Protein AF-A0A383EB12-F1 (afdb_monomer_lite)

Secondary structure (DSSP, 8-state):
-----SS---TT-TT-------SS-HHHHHHHHHHTT--SEEEE--SSS-HHHHHHHHHHSTTTEEEESS--TTT-

Foldseek 3Di:
DADDDDDDDDPVCPPDDRPDDDPDALLVVLLVCVVVVQADAEDEDDDPDCVVSRVNSCVSNPRRYYYHYPDDPVRD

InterPro domains:
  IPR013785 Aldolase-type TIM barrel [G3DSA:3.20.20.70] (1-76)
  IPR044524 Histidine biosynthesis, HisA-like [PTHR43090] (1-76)

Radius of gyration: 13.06 Å; chains: 1; bounding box: 31×26×32 Å

pLDDT: mean 87.38, std 10.67, range [61.75, 98.31]

Sequence (76 aa):
VKQIVGGSLTDDGERLQTNFTSDKPAVWYAELYRKDNLHGGHIIQLGLNNDSAAREALATFPGGLQLGGGVSLNNA

Structure (mmCIF, N/CA/C/O backbone):
data_AF-A0A383EB12-F1
#
_entry.id   AF-A0A383EB12-F1
#
loop_
_atom_site.group_PDB
_atom_site.id
_atom_site.type_symbol
_atom_site.label_atom_id
_atom_site.label_alt_id
_atom_site.label_comp_id
_atom_site.label_asym_id
_atom_site.label_entity_id
_atom_site.label_seq_id
_atom_site.pdbx_PDB_ins_code
_atom_site.Cartn_x
_atom_site.Cartn_y
_atom_site.Cartn_z
_atom_site.occupancy
_atom_site.B_iso_or_equiv
_atom_site.auth_seq_id
_atom_site.auth_comp_id
_atom_site.auth_asym_id
_atom_site.auth_atom_id
_atom_site.pdbx_PDB_model_num
ATOM 1 N N . VAL A 1 1 ? 8.042 -1.330 2.473 1.00 66.62 1 VAL A N 1
ATOM 2 C CA . VAL A 1 1 ? 7.110 -0.517 1.630 1.00 66.62 1 VAL A CA 1
ATOM 3 C C . VAL A 1 1 ? 7.850 0.692 1.063 1.00 66.62 1 VAL A C 1
ATOM 5 O O . VAL A 1 1 ? 8.757 1.172 1.737 1.00 66.62 1 VAL A O 1
ATOM 8 N N . LYS A 1 2 ? 7.497 1.168 -0.143 1.00 70.44 2 LYS A N 1
ATOM 9 C CA . LYS A 1 2 ? 8.004 2.429 -0.719 1.00 70.44 2 LYS A CA 1
ATOM 1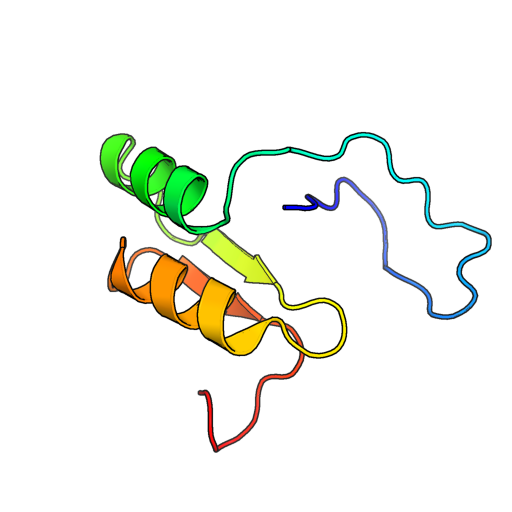0 C C . LYS A 1 2 ? 6.877 3.464 -0.771 1.00 70.44 2 LYS A C 1
ATOM 12 O O . LYS A 1 2 ? 5.760 3.115 -1.137 1.00 70.44 2 LYS A O 1
ATOM 17 N N . GLN A 1 3 ? 7.179 4.712 -0.425 1.00 68.75 3 GLN A N 1
ATOM 18 C CA . GLN A 1 3 ? 6.275 5.850 -0.594 1.00 68.75 3 GLN A CA 1
ATOM 19 C C . GLN A 1 3 ? 6.860 6.780 -1.657 1.00 68.75 3 GLN A C 1
ATOM 21 O O . GLN A 1 3 ? 8.047 7.098 -1.615 1.00 68.75 3 GLN A O 1
ATOM 26 N N . ILE A 1 4 ? 6.028 7.211 -2.603 1.00 70.56 4 ILE A N 1
ATOM 27 C CA . ILE A 1 4 ? 6.404 8.202 -3.615 1.00 70.56 4 ILE A CA 1
ATOM 28 C C . ILE A 1 4 ? 6.047 9.586 -3.066 1.00 70.56 4 ILE A C 1
ATOM 30 O O . ILE A 1 4 ? 4.929 9.795 -2.596 1.00 70.56 4 ILE A O 1
ATOM 34 N N . VAL A 1 5 ? 6.993 10.527 -3.110 1.00 67.88 5 VAL A N 1
ATOM 35 C CA . VAL A 1 5 ? 6.788 11.918 -2.681 1.00 67.88 5 VAL A CA 1
ATOM 36 C C . VAL A 1 5 ? 7.244 12.841 -3.805 1.00 67.88 5 VAL A C 1
ATOM 38 O O . VAL A 1 5 ? 8.442 13.009 -4.009 1.00 67.88 5 VAL A O 1
ATOM 41 N N . GLY A 1 6 ? 6.279 13.433 -4.514 1.00 61.75 6 GLY A N 1
ATOM 42 C CA . GLY A 1 6 ? 6.522 14.326 -5.651 1.00 61.75 6 GLY A CA 1
ATOM 43 C C . GLY A 1 6 ? 6.993 13.603 -6.923 1.00 61.75 6 GLY A C 1
ATOM 44 O 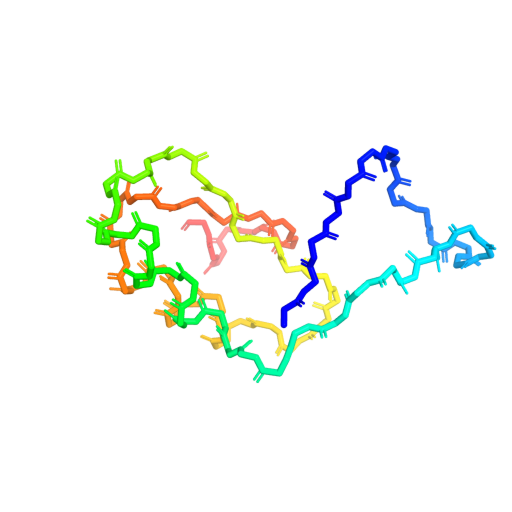O . GLY A 1 6 ? 7.815 12.695 -6.873 1.00 61.75 6 GLY A O 1
ATOM 45 N N . GLY A 1 7 ? 6.479 14.028 -8.081 1.00 67.38 7 GLY A N 1
ATOM 46 C CA . GLY A 1 7 ? 6.912 13.547 -9.400 1.00 67.38 7 GLY A CA 1
ATOM 47 C C . GLY A 1 7 ? 6.065 12.423 -10.010 1.00 67.38 7 GLY A C 1
ATOM 48 O O . GLY A 1 7 ? 5.098 11.944 -9.424 1.00 67.38 7 GLY A O 1
ATOM 49 N N . SER A 1 8 ? 6.423 12.039 -11.237 1.00 70.06 8 SER A N 1
ATOM 50 C CA . SER A 1 8 ? 5.880 10.882 -11.962 1.00 70.06 8 SER A CA 1
ATOM 51 C C . SER A 1 8 ? 6.942 9.789 -12.024 1.00 70.06 8 SER A C 1
ATOM 53 O O . SER A 1 8 ? 8.122 10.093 -12.189 1.00 70.06 8 SER A O 1
ATOM 55 N N . LEU A 1 9 ? 6.530 8.530 -11.888 1.00 69.94 9 LEU A N 1
ATOM 56 C CA . LEU A 1 9 ? 7.426 7.392 -12.065 1.00 69.94 9 LEU A CA 1
ATOM 57 C C . LEU A 1 9 ? 7.676 7.186 -13.566 1.00 69.94 9 LEU A C 1
ATOM 59 O O . LEU A 1 9 ? 6.720 7.138 -14.337 1.00 69.94 9 LEU A O 1
ATOM 63 N N . THR A 1 10 ? 8.940 7.089 -13.971 1.00 71.12 10 THR A N 1
ATOM 64 C CA . THR A 1 10 ? 9.352 6.782 -15.347 1.00 71.12 10 THR A CA 1
ATOM 65 C C . THR A 1 10 ? 10.082 5.440 -15.388 1.00 71.12 10 THR A C 1
ATOM 67 O O . THR A 1 10 ? 10.769 5.072 -14.432 1.00 71.12 10 THR A O 1
ATOM 70 N N . ASP A 1 11 ? 9.922 4.699 -16.487 1.00 70.25 11 ASP A N 1
ATOM 71 C CA . ASP A 1 11 ? 10.444 3.328 -16.631 1.00 70.25 11 ASP A CA 1
ATOM 72 C C . ASP A 1 11 ? 11.954 3.264 -16.925 1.00 70.25 11 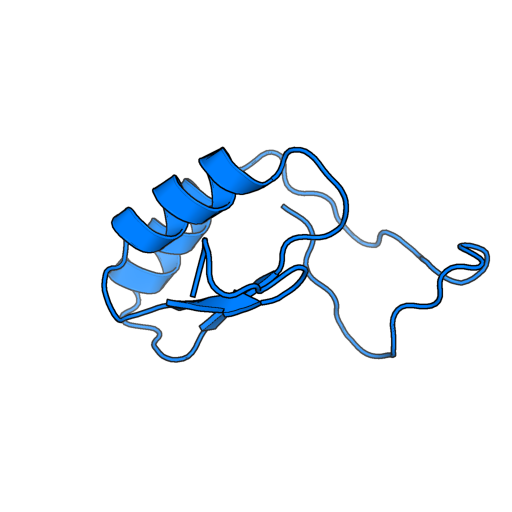ASP A C 1
ATOM 74 O O . ASP A 1 11 ? 12.557 2.195 -16.864 1.00 70.25 11 ASP A O 1
ATOM 78 N N . ASP A 1 12 ? 12.586 4.399 -17.227 1.00 74.69 12 ASP A N 1
ATOM 79 C CA . ASP A 1 12 ? 14.019 4.514 -17.519 1.00 74.69 12 ASP A CA 1
ATOM 80 C C . ASP A 1 12 ? 14.907 4.433 -16.266 1.00 74.69 12 ASP A C 1
ATOM 82 O O . ASP A 1 12 ? 16.117 4.249 -16.380 1.00 74.69 12 ASP A O 1
ATOM 86 N N . GLY A 1 13 ? 14.330 4.540 -15.064 1.00 64.81 13 GLY A N 1
ATOM 87 C CA . GLY A 1 13 ? 15.008 4.300 -13.785 1.00 64.81 13 GLY A CA 1
ATOM 88 C C . GLY A 1 13 ? 16.071 5.335 -13.389 1.00 64.81 13 GLY A C 1
ATOM 89 O O . GLY A 1 13 ? 16.357 5.469 -12.200 1.00 64.81 13 GLY A O 1
ATOM 90 N N . GLU A 1 14 ? 16.602 6.122 -14.330 1.00 67.44 14 GLU A N 1
ATOM 91 C CA . GLU A 1 14 ? 17.703 7.071 -14.103 1.00 67.44 14 GLU A CA 1
ATOM 92 C C . GLU A 1 14 ? 17.348 8.212 -13.138 1.00 67.44 14 GLU A C 1
ATOM 94 O O . GLU A 1 14 ? 18.231 8.817 -12.532 1.00 67.44 14 GLU A O 1
ATOM 99 N N . ARG A 1 15 ? 16.053 8.497 -12.952 1.00 71.31 15 ARG A N 1
ATOM 100 C CA . ARG A 1 15 ? 15.558 9.536 -12.030 1.00 71.31 15 ARG A CA 1
ATOM 101 C C . ARG A 1 15 ? 14.943 8.990 -10.742 1.00 71.31 15 ARG A C 1
ATOM 103 O O . ARG A 1 15 ? 14.581 9.780 -9.868 1.00 71.31 15 ARG A O 1
ATOM 110 N N . LEU A 1 16 ? 14.799 7.670 -10.600 1.00 74.94 16 LEU A N 1
ATOM 111 C CA . LEU A 1 16 ? 14.166 7.088 -9.419 1.00 74.94 16 LEU A CA 1
ATOM 112 C C . LEU A 1 16 ? 15.134 7.095 -8.235 1.00 74.94 16 LEU A C 1
ATOM 114 O O . LEU A 1 16 ? 15.919 6.171 -8.031 1.00 74.94 16 LEU A O 1
ATOM 118 N N . GLN A 1 17 ? 15.014 8.112 -7.390 1.00 76.50 17 GLN A N 1
ATOM 119 C CA . GLN A 1 17 ? 15.724 8.150 -6.121 1.00 76.50 17 GLN A CA 1
ATOM 120 C C . GLN A 1 17 ? 14.886 7.490 -5.020 1.00 76.50 17 GLN A C 1
ATOM 122 O O . GLN A 1 17 ? 13.817 7.972 -4.643 1.00 76.50 17 GLN A O 1
ATOM 127 N N . THR A 1 18 ? 15.386 6.387 -4.458 1.00 79.12 18 THR A N 1
ATOM 128 C CA . THR A 1 18 ? 14.799 5.812 -3.240 1.00 79.12 18 THR A CA 1
ATOM 129 C C . THR A 1 18 ? 15.302 6.602 -2.037 1.00 79.12 18 THR A C 1
ATOM 131 O O . THR A 1 18 ? 16.404 6.370 -1.555 1.00 79.12 18 THR A O 1
ATOM 134 N N . ASN A 1 19 ? 14.492 7.545 -1.556 1.00 82.50 19 ASN A N 1
ATOM 135 C CA . ASN A 1 19 ? 14.847 8.371 -0.396 1.00 82.50 19 ASN A CA 1
ATOM 136 C C . ASN A 1 19 ? 14.813 7.589 0.920 1.00 82.50 19 ASN A C 1
ATOM 138 O O . ASN A 1 19 ? 15.622 7.821 1.811 1.00 82.50 19 ASN A O 1
ATOM 142 N N . PHE A 1 20 ? 13.864 6.663 1.045 1.00 83.38 20 PHE A N 1
ATOM 143 C CA . PHE A 1 20 ? 13.703 5.840 2.232 1.00 83.38 20 PHE A CA 1
ATOM 144 C C . PHE A 1 20 ? 13.069 4.502 1.862 1.00 83.38 20 PHE A C 1
ATOM 146 O O . PHE A 1 20 ? 12.170 4.436 1.021 1.00 83.38 20 PHE A O 1
ATOM 153 N N . THR A 1 21 ? 13.527 3.442 2.522 1.00 86.00 21 THR A N 1
ATOM 154 C CA . THR A 1 21 ? 12.892 2.125 2.482 1.00 86.00 21 THR A CA 1
ATOM 155 C C . THR A 1 21 ? 12.556 1.722 3.903 1.00 86.00 21 THR A C 1
ATOM 157 O O . THR A 1 21 ? 13.397 1.816 4.790 1.00 86.00 21 THR A O 1
ATOM 160 N N . SER A 1 22 ? 11.319 1.277 4.108 1.00 87.81 22 SER A N 1
ATOM 161 C CA . SER A 1 22 ? 10.893 0.735 5.391 1.00 87.81 22 SER A CA 1
ATOM 162 C C . SER A 1 22 ? 10.984 -0.781 5.420 1.00 87.81 22 SER A C 1
ATOM 164 O O . SER A 1 22 ? 10.449 -1.440 4.518 1.00 87.81 22 SER A O 1
ATOM 166 N N . ASP A 1 23 ? 11.522 -1.297 6.523 1.00 92.19 23 ASP A N 1
ATOM 167 C CA . ASP A 1 23 ? 11.512 -2.717 6.886 1.00 92.19 23 ASP A CA 1
ATOM 168 C C . ASP A 1 23 ? 10.138 -3.192 7.394 1.00 92.19 23 ASP A C 1
ATOM 170 O O . ASP A 1 23 ? 9.920 -4.383 7.613 1.00 92.19 23 ASP A O 1
ATOM 174 N N . LYS A 1 24 ? 9.180 -2.278 7.608 1.00 94.88 24 LYS A N 1
ATOM 175 C CA . LYS A 1 24 ? 7.818 -2.643 8.013 1.00 94.88 24 LYS A CA 1
ATOM 176 C C . LYS A 1 24 ? 7.014 -3.176 6.814 1.00 94.88 24 LYS A C 1
ATOM 178 O O . LYS A 1 24 ? 7.079 -2.597 5.719 1.00 94.88 24 LYS A O 1
ATOM 183 N N . PRO A 1 25 ? 6.215 -4.244 7.011 1.00 94.31 25 PRO A N 1
ATOM 184 C CA . PRO A 1 25 ? 5.341 -4.779 5.971 1.00 94.31 25 PRO A CA 1
ATOM 185 C C . PRO A 1 25 ? 4.155 -3.842 5.697 1.00 94.31 25 PRO A C 1
ATOM 187 O O . PRO A 1 25 ? 3.809 -3.005 6.530 1.00 94.31 25 PRO A O 1
ATOM 190 N N . ALA A 1 26 ? 3.490 -4.008 4.548 1.00 94.81 26 ALA A N 1
ATOM 191 C CA . ALA A 1 26 ? 2.325 -3.198 4.165 1.00 94.81 26 ALA A CA 1
ATOM 192 C C . ALA A 1 26 ? 1.181 -3.266 5.191 1.00 94.81 26 ALA A C 1
ATOM 194 O O . ALA A 1 26 ? 0.597 -2.240 5.532 1.00 94.81 26 ALA A O 1
ATOM 195 N N . VAL A 1 27 ? 0.942 -4.450 5.760 1.00 96.81 27 VAL A N 1
ATOM 196 C CA . VAL A 1 27 ? -0.041 -4.684 6.830 1.00 96.81 27 VAL A CA 1
ATOM 197 C C . VAL A 1 27 ? 0.189 -3.784 8.045 1.00 96.81 27 VAL A C 1
ATOM 199 O O . VAL A 1 27 ? -0.765 -3.278 8.628 1.00 96.81 27 VAL A O 1
ATOM 202 N N . TRP A 1 28 ? 1.449 -3.530 8.412 1.00 97.56 28 TRP A N 1
ATOM 203 C CA . TRP A 1 28 ? 1.763 -2.676 9.559 1.00 97.56 28 TRP A CA 1
ATOM 204 C C . TRP A 1 28 ? 1.261 -1.242 9.344 1.00 97.56 28 TRP A C 1
ATOM 206 O O . TRP A 1 28 ? 0.712 -0.635 10.260 1.00 97.56 28 TRP A O 1
ATOM 216 N N . TYR A 1 29 ? 1.405 -0.724 8.121 1.00 96.31 29 TYR A N 1
ATOM 217 C CA . TYR A 1 29 ? 0.912 0.602 7.753 1.00 96.31 29 TYR A CA 1
ATOM 218 C C . TYR A 1 29 ? -0.608 0.647 7.646 1.00 96.31 29 TYR A C 1
ATOM 220 O O . TYR A 1 29 ? -1.211 1.596 8.131 1.00 96.31 29 TYR A O 1
ATOM 228 N N . 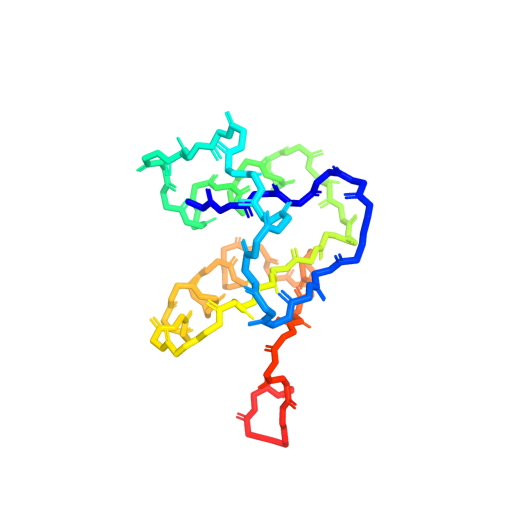ALA A 1 30 ? -1.233 -0.384 7.073 1.00 97.06 30 ALA A N 1
ATOM 229 C CA . ALA A 1 30 ? -2.690 -0.468 7.024 1.00 97.06 30 ALA A CA 1
ATOM 230 C C . ALA A 1 30 ? -3.304 -0.452 8.433 1.00 97.06 30 ALA A C 1
ATOM 232 O O . ALA A 1 30 ? -4.264 0.276 8.677 1.00 97.06 30 ALA A O 1
ATOM 233 N N . GLU A 1 31 ? -2.704 -1.176 9.382 1.00 98.06 31 GLU A N 1
ATOM 234 C CA . GLU A 1 31 ? -3.133 -1.165 10.782 1.00 98.06 31 GLU A CA 1
ATOM 235 C C . GLU A 1 31 ? -2.905 0.197 11.450 1.00 98.06 31 GLU A C 1
ATOM 237 O O . GLU A 1 31 ? -3.747 0.647 12.225 1.00 98.06 31 GLU A O 1
ATOM 242 N N . LEU A 1 32 ? -1.791 0.874 11.151 1.00 97.69 32 LEU A N 1
ATOM 243 C CA . LEU A 1 32 ? -1.536 2.229 11.643 1.00 97.69 32 LEU A CA 1
ATOM 244 C C . LEU A 1 32 ? -2.598 3.213 11.131 1.00 97.69 32 LEU A C 1
ATOM 246 O O . LEU A 1 32 ? -3.221 3.910 11.925 1.00 97.69 32 LEU A O 1
ATOM 250 N N . TYR A 1 33 ? -2.870 3.217 9.825 1.00 97.44 33 TYR A N 1
ATOM 251 C CA . TYR A 1 33 ? -3.878 4.097 9.228 1.00 97.44 33 TYR A CA 1
ATOM 252 C C . TYR A 1 33 ? -5.286 3.796 9.735 1.00 97.44 33 TYR A C 1
ATOM 254 O O . TYR A 1 33 ? -6.072 4.719 9.941 1.00 97.44 33 TYR A O 1
ATOM 262 N N . ARG A 1 34 ? -5.595 2.522 10.002 1.00 97.81 34 ARG A N 1
ATOM 263 C CA . ARG A 1 34 ? -6.847 2.114 10.646 1.00 97.81 34 ARG A CA 1
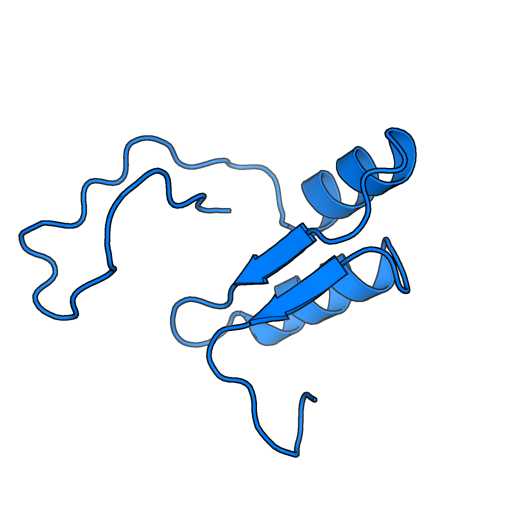ATOM 264 C C . ARG A 1 34 ? -6.978 2.677 12.053 1.00 97.81 34 ARG A C 1
ATOM 266 O O . ARG A 1 34 ? -8.032 3.212 12.386 1.00 97.81 34 ARG A O 1
ATOM 273 N N . LYS A 1 35 ? -5.926 2.566 12.870 1.00 98.31 35 LYS A N 1
ATOM 274 C CA . LYS A 1 35 ? -5.900 3.108 14.240 1.00 98.31 35 LYS A CA 1
ATOM 275 C C . LYS A 1 35 ? -6.117 4.616 14.259 1.00 98.31 35 LYS A C 1
ATOM 277 O O . LYS A 1 35 ? -6.858 5.100 15.108 1.00 98.31 35 LYS A O 1
ATOM 282 N N . ASP A 1 36 ? -5.540 5.315 13.290 1.00 98.19 36 ASP A N 1
ATOM 283 C CA . ASP A 1 36 ? -5.662 6.767 13.152 1.00 98.19 36 ASP A CA 1
ATOM 284 C C . ASP A 1 36 ? -6.926 7.192 12.372 1.00 98.19 36 ASP A C 1
ATOM 286 O O . ASP A 1 36 ? -7.167 8.382 12.177 1.00 98.19 36 ASP A O 1
ATOM 290 N N . ASN A 1 37 ? -7.755 6.231 11.937 1.00 97.31 37 ASN A N 1
ATOM 291 C CA . ASN A 1 37 ? -8.978 6.433 11.155 1.00 97.31 37 ASN A CA 1
ATOM 292 C C . ASN A 1 37 ? -8.764 7.278 9.879 1.00 97.31 37 ASN A C 1
ATOM 294 O O . ASN A 1 37 ? -9.573 8.144 9.538 1.00 97.31 37 ASN A O 1
ATOM 298 N N . LEU A 1 38 ? -7.662 7.026 9.170 1.00 97.19 38 LEU A N 1
ATOM 299 C CA . LEU A 1 38 ? -7.282 7.738 7.950 1.00 97.19 38 LEU A CA 1
ATOM 300 C C . LEU A 1 38 ? -7.818 7.017 6.708 1.00 97.19 38 LEU A C 1
ATOM 302 O O . LEU A 1 38 ? -7.248 6.026 6.252 1.00 97.19 38 LEU A O 1
ATOM 306 N N . HIS A 1 39 ? -8.915 7.532 6.155 1.00 96.31 39 HIS A N 1
ATOM 307 C CA . HIS A 1 39 ? -9.573 6.985 4.962 1.00 96.31 39 HIS A CA 1
ATOM 308 C C . HIS A 1 39 ? -9.044 7.598 3.664 1.00 96.31 39 HIS A C 1
ATOM 310 O O . HIS A 1 39 ? -8.501 8.702 3.652 1.00 96.31 39 HIS A O 1
ATOM 316 N N . GLY A 1 40 ? -9.261 6.898 2.548 1.00 92.88 40 GLY A N 1
ATOM 317 C CA . GLY A 1 40 ? -8.939 7.397 1.204 1.00 92.88 40 GLY A CA 1
ATOM 318 C C . GLY A 1 40 ? -7.476 7.203 0.795 1.00 92.88 40 GLY A C 1
ATOM 319 O O . GLY A 1 40 ? -7.032 7.768 -0.205 1.00 92.88 40 GLY A O 1
ATOM 320 N N . GLY A 1 41 ? -6.715 6.411 1.555 1.00 92.31 41 GLY A N 1
ATOM 321 C CA . GLY A 1 41 ? -5.360 6.008 1.186 1.00 92.31 41 GLY A CA 1
ATOM 322 C C . GLY A 1 41 ? -5.344 4.996 0.035 1.00 92.31 41 GLY A C 1
ATOM 323 O O . GLY A 1 41 ? -6.339 4.326 -0.234 1.00 92.31 41 GLY A O 1
ATOM 324 N N . HIS A 1 42 ? -4.192 4.859 -0.625 1.00 92.75 42 HIS A N 1
ATOM 325 C CA . HIS A 1 42 ? -4.009 3.938 -1.749 1.00 92.75 42 HIS A CA 1
ATOM 326 C C . HIS A 1 42 ? -2.802 3.025 -1.507 1.00 92.75 42 HIS A C 1
ATOM 328 O O . HIS A 1 42 ? -1.715 3.496 -1.169 1.00 92.75 42 HIS A O 1
ATOM 334 N N . ILE A 1 43 ? -2.981 1.724 -1.718 1.00 92.44 43 ILE A N 1
ATOM 335 C CA . ILE A 1 43 ? -1.908 0.734 -1.804 1.00 92.44 43 ILE A CA 1
ATOM 336 C C . ILE A 1 43 ? -1.516 0.627 -3.272 1.00 92.44 43 ILE A C 1
ATOM 338 O O . ILE A 1 43 ? -2.331 0.221 -4.094 1.00 92.44 43 ILE A O 1
ATOM 342 N N . ILE A 1 44 ? -0.274 0.988 -3.601 1.00 91.56 44 ILE A N 1
ATOM 343 C CA . ILE A 1 44 ? 0.220 0.970 -4.980 1.00 91.56 44 ILE A CA 1
ATOM 344 C C . ILE A 1 44 ? 1.176 -0.207 -5.190 1.00 91.56 44 ILE A C 1
ATOM 346 O O . ILE A 1 44 ? 2.253 -0.250 -4.592 1.00 91.56 44 ILE A O 1
ATOM 350 N N . GLN A 1 45 ? 0.798 -1.153 -6.051 1.00 90.44 45 GLN A N 1
ATOM 351 C CA . GLN A 1 45 ? 1.666 -2.249 -6.482 1.00 90.44 45 GLN A CA 1
ATOM 352 C C . GLN A 1 45 ? 2.637 -1.739 -7.555 1.00 90.44 45 GLN A C 1
ATOM 354 O O . GLN A 1 45 ? 2.226 -1.290 -8.625 1.00 90.44 45 GLN A O 1
ATOM 359 N N . LEU A 1 46 ? 3.938 -1.813 -7.271 1.00 86.38 46 LEU A N 1
ATOM 360 C CA . LEU A 1 46 ? 5.001 -1.437 -8.205 1.00 86.38 46 LEU A CA 1
ATOM 361 C C . LEU A 1 46 ? 5.795 -2.689 -8.583 1.00 86.38 46 LEU A C 1
ATOM 363 O O . LEU A 1 46 ? 6.592 -3.191 -7.790 1.00 86.38 46 LEU A O 1
ATOM 367 N N . GLY A 1 47 ? 5.558 -3.194 -9.793 1.00 82.44 47 GLY A N 1
ATOM 368 C CA . GLY A 1 47 ? 6.148 -4.439 -10.286 1.00 82.44 47 GLY A CA 1
ATOM 369 C C . GLY A 1 47 ? 5.403 -5.702 -9.836 1.00 82.44 47 GLY A C 1
ATOM 370 O O . GLY A 1 47 ? 4.358 -5.644 -9.185 1.00 82.44 47 GLY A O 1
ATOM 371 N N . LEU A 1 48 ? 5.950 -6.856 -10.220 1.00 84.44 48 LEU A N 1
ATOM 372 C CA . LEU A 1 48 ? 5.365 -8.178 -9.974 1.00 84.44 48 LEU A CA 1
ATOM 373 C C . LEU A 1 48 ? 5.488 -8.609 -8.499 1.00 84.44 48 LEU A C 1
ATOM 375 O O . LEU A 1 48 ? 6.288 -8.060 -7.746 1.00 84.44 48 LEU A O 1
ATOM 379 N N . ASN A 1 49 ? 4.739 -9.649 -8.117 1.00 88.12 49 ASN A N 1
ATOM 380 C CA . ASN A 1 49 ? 4.814 -10.336 -6.815 1.00 88.12 49 ASN A CA 1
ATOM 381 C C . ASN A 1 49 ? 4.357 -9.516 -5.593 1.00 88.12 49 ASN A C 1
ATOM 383 O O . ASN A 1 49 ? 4.748 -9.812 -4.466 1.00 88.12 49 ASN A O 1
ATOM 387 N N . ASN A 1 50 ? 3.499 -8.513 -5.793 1.00 91.00 50 ASN A N 1
ATOM 388 C CA . ASN A 1 50 ? 2.973 -7.679 -4.705 1.00 91.00 50 ASN A CA 1
ATOM 389 C C . ASN A 1 50 ? 1.550 -8.070 -4.254 1.00 91.00 50 ASN A C 1
ATOM 391 O O . ASN A 1 50 ? 1.032 -7.481 -3.307 1.00 91.00 50 ASN A O 1
ATOM 395 N N . ASP A 1 51 ? 0.896 -9.030 -4.917 1.00 91.44 51 ASP A N 1
ATOM 396 C CA . ASP A 1 51 ? -0.529 -9.338 -4.710 1.00 91.44 51 ASP A CA 1
ATOM 397 C C . ASP A 1 51 ? -0.878 -9.794 -3.293 1.00 91.44 51 ASP A C 1
ATOM 399 O O . ASP A 1 51 ? -1.861 -9.312 -2.733 1.00 91.44 51 ASP A O 1
ATOM 403 N N . SER A 1 52 ? -0.076 -10.676 -2.682 1.00 93.38 52 SER A N 1
ATOM 404 C CA . SER A 1 52 ? -0.331 -11.131 -1.303 1.00 93.38 52 SER A CA 1
ATOM 405 C C . SER A 1 52 ? -0.260 -9.964 -0.322 1.00 93.38 52 SER A C 1
ATOM 407 O O . SER A 1 52 ? -1.195 -9.727 0.438 1.00 93.38 52 SER A O 1
ATOM 409 N N . ALA A 1 53 ? 0.807 -9.164 -0.415 1.00 93.75 53 ALA A N 1
ATOM 410 C CA . ALA A 1 53 ? 1.012 -8.016 0.461 1.00 93.75 53 ALA A CA 1
ATOM 411 C C . ALA A 1 53 ? -0.102 -6.966 0.314 1.00 93.75 53 ALA A C 1
ATOM 413 O O . ALA A 1 53 ? -0.536 -6.388 1.311 1.00 93.75 53 ALA A O 1
ATOM 414 N N . ALA A 1 54 ? -0.584 -6.733 -0.913 1.00 94.06 54 ALA A N 1
ATOM 415 C CA . ALA A 1 54 ? -1.694 -5.822 -1.169 1.00 94.06 54 ALA A CA 1
ATOM 416 C C . ALA A 1 54 ? -3.012 -6.348 -0.579 1.00 94.06 54 ALA A C 1
ATOM 418 O O . ALA A 1 54 ? -3.701 -5.612 0.128 1.00 94.06 54 ALA A O 1
ATOM 419 N N . ARG A 1 55 ? -3.335 -7.628 -0.803 1.00 94.31 55 ARG A N 1
ATOM 420 C CA . ARG A 1 55 ? -4.548 -8.269 -0.267 1.00 94.31 55 ARG A CA 1
ATOM 421 C C . ARG A 1 55 ? -4.575 -8.262 1.259 1.00 94.31 55 ARG A C 1
ATOM 423 O O . ARG A 1 55 ? -5.591 -7.898 1.842 1.00 94.31 55 ARG A O 1
ATOM 430 N N . GLU A 1 56 ? -3.468 -8.618 1.903 1.00 96.75 56 GLU A N 1
ATOM 431 C CA . GLU A 1 56 ? -3.363 -8.622 3.367 1.00 96.75 56 GLU A CA 1
ATOM 432 C C . GLU A 1 56 ? -3.535 -7.212 3.954 1.00 96.75 56 GLU A C 1
ATOM 434 O O . GLU A 1 56 ? -4.246 -7.021 4.943 1.00 96.75 56 GLU A O 1
ATOM 439 N N . ALA A 1 57 ? -2.930 -6.199 3.327 1.00 96.38 57 ALA A N 1
ATOM 440 C CA . ALA A 1 57 ? -3.063 -4.814 3.769 1.00 96.38 57 ALA A CA 1
ATOM 441 C C . ALA A 1 57 ? -4.498 -4.280 3.585 1.00 96.38 57 ALA A C 1
ATOM 443 O O . ALA A 1 57 ? -5.038 -3.669 4.506 1.00 96.38 57 ALA A O 1
ATOM 444 N N . LEU A 1 58 ? -5.153 -4.566 2.454 1.00 96.12 58 LEU A N 1
ATOM 445 C CA . LEU A 1 58 ? -6.562 -4.209 2.225 1.00 96.12 58 LEU A CA 1
ATOM 446 C C . LEU A 1 58 ? -7.499 -4.895 3.229 1.00 96.12 58 LEU A C 1
ATOM 448 O O . LEU A 1 58 ? -8.407 -4.259 3.760 1.00 96.12 58 LEU A O 1
ATOM 452 N N . ALA A 1 59 ? -7.253 -6.171 3.536 1.00 97.12 59 ALA A N 1
ATOM 453 C CA . ALA A 1 59 ? -8.026 -6.918 4.528 1.00 97.12 59 ALA A CA 1
ATOM 454 C C . ALA A 1 59 ? -7.847 -6.380 5.958 1.00 97.12 59 ALA A C 1
ATOM 456 O O . ALA A 1 59 ? -8.729 -6.557 6.795 1.00 97.12 59 ALA A O 1
ATOM 457 N N . THR A 1 60 ? -6.726 -5.709 6.239 1.00 98.00 60 THR A N 1
ATOM 458 C CA . THR A 1 60 ? -6.448 -5.108 7.551 1.00 98.00 60 THR A CA 1
ATOM 459 C C . THR A 1 60 ? -7.303 -3.868 7.799 1.00 98.00 60 THR A C 1
ATOM 461 O O . THR A 1 60 ? -7.765 -3.669 8.919 1.00 98.00 60 THR A O 1
ATOM 464 N N . PHE A 1 61 ? -7.582 -3.067 6.764 1.00 97.62 61 PHE A N 1
ATOM 465 C CA . PHE A 1 61 ? -8.480 -1.912 6.860 1.00 97.62 61 PHE A CA 1
ATOM 466 C C . PHE A 1 61 ? -9.568 -1.948 5.771 1.00 97.62 61 PHE A C 1
ATOM 468 O O . PHE A 1 61 ? -9.521 -1.159 4.820 1.00 97.62 61 PHE A O 1
ATOM 475 N N . PRO A 1 62 ? -10.569 -2.844 5.903 1.00 96.44 62 PRO A N 1
ATOM 476 C CA . PRO A 1 62 ? -11.623 -2.995 4.906 1.00 96.44 62 PRO A CA 1
ATOM 477 C C . PRO A 1 62 ? -12.371 -1.680 4.671 1.00 96.44 62 PRO A C 1
ATOM 479 O O . PRO A 1 62 ? -12.855 -1.055 5.613 1.00 96.44 62 PRO A O 1
ATOM 482 N N . GLY 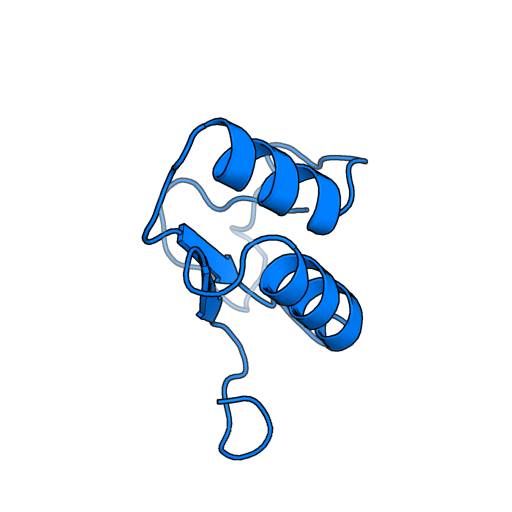A 1 63 ? -12.445 -1.253 3.409 1.00 95.06 63 GLY A N 1
ATOM 483 C CA . GLY A 1 63 ? -13.084 0.005 3.006 1.00 95.06 63 GLY A CA 1
ATOM 484 C C . GLY A 1 63 ? -12.290 1.281 3.321 1.00 95.06 63 GLY A C 1
ATOM 485 O O . GLY A 1 63 ? -12.705 2.353 2.890 1.00 95.06 63 GLY A O 1
ATOM 486 N N . GLY A 1 64 ? -11.156 1.191 4.026 1.00 96.31 64 GLY A N 1
ATOM 487 C CA . GLY A 1 64 ? -10.323 2.352 4.363 1.00 96.31 64 GLY A CA 1
ATOM 488 C C . GLY A 1 64 ? -9.281 2.705 3.298 1.00 96.31 64 GLY A C 1
ATOM 489 O O . GLY A 1 64 ? -8.924 3.876 3.141 1.00 96.31 64 GLY A O 1
ATOM 490 N N . LEU A 1 65 ? -8.810 1.703 2.547 1.00 96.69 65 LEU A N 1
ATOM 491 C CA . LEU A 1 65 ? -7.761 1.831 1.532 1.00 96.69 65 LEU A CA 1
ATOM 492 C C . LEU A 1 65 ? -8.229 1.308 0.167 1.00 96.69 65 LEU A C 1
ATOM 494 O O . LEU A 1 65 ? -9.010 0.362 0.090 1.00 96.69 65 LEU A O 1
ATOM 498 N N . GLN A 1 66 ? -7.707 1.905 -0.903 1.00 95.31 66 GLN A N 1
ATOM 499 C CA . GLN A 1 66 ? -7.940 1.508 -2.294 1.00 95.31 66 GLN A CA 1
ATOM 500 C C . GLN A 1 66 ? -6.703 0.823 -2.887 1.00 95.31 66 GLN A C 1
ATOM 502 O O . GLN A 1 66 ? -5.584 1.047 -2.425 1.00 95.31 66 GLN A O 1
ATOM 507 N N . LEU A 1 67 ? -6.889 0.009 -3.927 1.00 94.50 67 LEU A N 1
ATOM 508 C CA . LEU A 1 67 ? -5.794 -0.599 -4.686 1.00 94.50 67 LEU A CA 1
ATOM 509 C C . LEU A 1 67 ? -5.459 0.242 -5.923 1.00 94.50 67 LEU A C 1
ATOM 511 O O . LEU A 1 67 ? -6.353 0.705 -6.627 1.00 94.50 67 LEU A O 1
ATOM 515 N N . GLY A 1 68 ? -4.172 0.391 -6.223 1.00 92.38 68 GLY A N 1
ATOM 516 C CA . GLY A 1 68 ? -3.681 0.967 -7.470 1.00 92.38 68 GLY A CA 1
ATOM 517 C C . GLY A 1 68 ? -2.417 0.266 -7.971 1.00 92.38 68 GLY A C 1
ATOM 518 O O . GLY A 1 68 ? -1.732 -0.425 -7.221 1.00 92.38 68 GLY A O 1
ATOM 519 N N . GLY A 1 69 ? -2.094 0.475 -9.250 1.00 87.31 69 GLY A N 1
ATOM 520 C CA . GLY A 1 69 ? -0.991 -0.208 -9.937 1.00 87.31 69 GLY A CA 1
ATOM 521 C C . GLY A 1 69 ? -1.358 -1.641 -10.337 1.00 87.31 69 GLY A C 1
ATOM 522 O O . GLY A 1 69 ? -1.662 -2.467 -9.489 1.00 87.31 69 GLY A O 1
ATOM 523 N N . GLY A 1 70 ? -1.358 -1.943 -11.640 1.00 87.38 70 GLY A N 1
ATOM 524 C CA . GLY A 1 70 ? -1.673 -3.294 -12.131 1.00 87.38 70 GLY A CA 1
ATOM 525 C C . GLY A 1 70 ? -3.120 -3.759 -11.890 1.00 87.38 70 GLY A C 1
ATOM 526 O O . GLY A 1 70 ? -3.372 -4.962 -11.822 1.00 87.38 70 GLY A O 1
ATOM 527 N N . VAL A 1 71 ? -4.073 -2.829 -11.749 1.00 91.06 71 VAL A N 1
ATOM 528 C CA . VAL A 1 71 ? -5.498 -3.159 -11.582 1.00 91.06 71 VAL A CA 1
ATOM 529 C C . VAL A 1 71 ? -6.068 -3.727 -12.889 1.00 91.06 71 VAL A C 1
ATOM 531 O O . VAL A 1 71 ? -5.822 -3.208 -13.977 1.00 91.06 71 VAL A O 1
ATOM 534 N N . SER A 1 72 ? -6.833 -4.806 -12.771 1.00 89.69 72 SER A N 1
ATOM 535 C CA . SER A 1 72 ? -7.455 -5.595 -13.833 1.00 89.69 72 SER A CA 1
ATOM 536 C C . SER A 1 72 ? -8.819 -6.112 -13.361 1.00 89.69 72 SER A C 1
ATOM 538 O O . SER A 1 72 ? -9.136 -6.053 -12.177 1.00 89.69 72 SER A O 1
ATOM 540 N N . LEU A 1 73 ? -9.606 -6.713 -14.258 1.00 90.94 73 LEU A N 1
ATOM 541 C CA . LEU A 1 73 ? -10.898 -7.318 -13.892 1.00 90.94 73 LEU A CA 1
ATOM 542 C C . LEU A 1 73 ? -10.794 -8.420 -12.820 1.00 90.94 73 LEU A C 1
ATOM 544 O O . LEU A 1 73 ? -11.789 -8.739 -12.182 1.00 90.94 73 LEU A O 1
ATOM 548 N N . ASN A 1 74 ? -9.609 -9.001 -12.614 1.00 86.88 74 ASN A N 1
ATOM 549 C CA . ASN A 1 74 ? -9.407 -10.094 -11.661 1.00 86.88 74 ASN A CA 1
ATOM 550 C C . ASN A 1 74 ? -9.087 -9.621 -10.229 1.00 86.88 74 ASN A C 1
ATOM 552 O O . ASN A 1 74 ? -9.115 -10.435 -9.303 1.00 86.88 74 ASN A O 1
ATOM 556 N N . ASN A 1 75 ? -8.699 -8.355 -10.044 1.00 83.25 75 ASN A N 1
ATOM 557 C CA . ASN A 1 75 ? -8.282 -7.802 -8.746 1.00 83.25 75 ASN A CA 1
ATOM 558 C C . ASN A 1 75 ? -8.938 -6.451 -8.403 1.00 83.25 75 ASN A C 1
ATOM 560 O O . ASN A 1 75 ? -8.533 -5.841 -7.414 1.00 83.25 75 ASN A O 1
ATOM 564 N N . ALA A 1 76 ? -9.915 -6.011 -9.203 1.00 78.56 76 ALA A N 1
ATOM 565 C CA . ALA A 1 76 ? -10.783 -4.870 -8.918 1.00 78.56 76 ALA A CA 1
ATOM 566 C C . ALA A 1 76 ? -11.919 -5.235 -7.950 1.00 78.56 76 ALA A C 1
ATOM 568 O O . ALA A 1 76 ? -12.367 -6.405 -7.971 1.00 78.56 76 ALA A O 1
#

Organism: NCBI:txid408172